Protein AF-A0A9D0XTV1-F1 (afdb_monomer_lite)

Radius of gyration: 23.52 Å; chains: 1; bounding box: 68×68×38 Å

Structure (mmCIF, N/CA/C/O backbone):
data_AF-A0A9D0XTV1-F1
#
_entry.id   AF-A0A9D0XTV1-F1
#
loop_
_atom_site.group_PDB
_atom_site.id
_atom_site.type_symbol
_atom_site.label_atom_id
_atom_site.label_alt_id
_atom_site.label_comp_id
_atom_site.label_asym_id
_atom_site.label_entity_id
_atom_site.label_seq_id
_atom_site.pdbx_PDB_ins_code
_atom_site.Cartn_x
_atom_site.Cartn_y
_atom_site.Cartn_z
_atom_site.occupancy
_atom_site.B_iso_or_equiv
_atom_site.auth_seq_id
_atom_site.auth_comp_id
_atom_site.auth_asym_id
_atom_site.auth_atom_id
_atom_site.pdbx_PDB_model_num
ATOM 1 N N . MET A 1 1 ? 25.754 47.193 2.459 1.00 42.81 1 MET A N 1
ATOM 2 C CA . MET A 1 1 ? 26.102 45.849 2.974 1.00 42.81 1 MET A CA 1
ATOM 3 C C . MET A 1 1 ? 26.324 44.955 1.767 1.00 42.81 1 MET A C 1
ATOM 5 O O . MET A 1 1 ? 25.428 44.811 0.948 1.00 42.81 1 MET A O 1
ATOM 9 N N . THR A 1 2 ? 27.568 44.541 1.559 1.00 37.69 2 THR A N 1
ATOM 10 C CA . THR A 1 2 ? 28.127 44.070 0.287 1.00 37.69 2 THR A CA 1
ATOM 11 C C . THR A 1 2 ? 27.998 42.551 0.128 1.00 37.69 2 THR A C 1
ATOM 13 O O . THR A 1 2 ? 28.398 41.789 1.003 1.00 37.69 2 THR A O 1
ATOM 16 N N . ASN A 1 3 ? 27.451 42.113 -1.012 1.00 45.38 3 ASN A N 1
ATOM 17 C CA . ASN A 1 3 ? 27.388 40.709 -1.427 1.00 45.38 3 ASN A CA 1
ATOM 18 C C . ASN A 1 3 ? 28.782 40.197 -1.816 1.00 45.38 3 ASN A C 1
ATOM 20 O O . ASN A 1 3 ? 29.440 40.781 -2.677 1.00 45.38 3 ASN A O 1
ATOM 24 N N . LYS A 1 4 ? 29.217 39.083 -1.216 1.00 46.50 4 LYS A N 1
ATOM 25 C CA . LYS A 1 4 ? 30.485 38.408 -1.529 1.00 46.50 4 LYS A CA 1
ATOM 26 C C . LYS A 1 4 ? 30.201 37.077 -2.243 1.00 46.50 4 LYS A C 1
ATOM 28 O O . LYS A 1 4 ? 29.625 36.190 -1.616 1.00 46.50 4 LYS A O 1
ATOM 33 N N . PRO A 1 5 ? 30.589 36.895 -3.518 1.00 47.88 5 PRO A N 1
ATOM 34 C CA . PRO A 1 5 ? 30.414 35.621 -4.207 1.00 47.88 5 PRO A CA 1
ATOM 35 C C . PRO A 1 5 ? 31.511 34.620 -3.813 1.00 47.88 5 PRO A C 1
ATOM 37 O O . PRO A 1 5 ? 32.696 34.954 -3.737 1.00 47.88 5 PRO A O 1
ATOM 40 N N . LEU A 1 6 ? 31.104 33.372 -3.567 1.00 55.81 6 LEU A N 1
ATOM 41 C CA . LEU A 1 6 ? 31.996 32.257 -3.250 1.00 55.81 6 LEU A CA 1
ATOM 42 C C . LEU A 1 6 ? 32.765 31.808 -4.504 1.00 55.81 6 LEU A C 1
ATOM 44 O O . LEU A 1 6 ? 32.192 31.390 -5.508 1.00 55.81 6 LEU A O 1
ATOM 48 N N . SER A 1 7 ? 34.090 31.915 -4.416 1.00 50.34 7 SER A N 1
ATOM 49 C CA . SER A 1 7 ? 35.062 31.592 -5.460 1.00 50.34 7 SER A CA 1
ATOM 50 C C . SER A 1 7 ? 35.187 30.079 -5.679 1.00 50.34 7 SER A C 1
ATOM 52 O O . SER A 1 7 ? 35.565 29.333 -4.777 1.00 50.34 7 SER A O 1
ATOM 54 N N . ARG A 1 8 ? 34.919 29.624 -6.911 1.00 63.06 8 ARG A N 1
ATOM 55 C CA . ARG A 1 8 ? 35.326 28.308 -7.427 1.00 63.06 8 ARG A CA 1
ATOM 56 C C . ARG A 1 8 ? 36.832 28.326 -7.672 1.00 63.06 8 ARG A C 1
ATOM 58 O O . ARG A 1 8 ? 37.258 28.953 -8.639 1.00 63.06 8 ARG A O 1
ATOM 65 N N . ARG A 1 9 ? 37.623 27.576 -6.898 1.00 52.28 9 ARG A N 1
ATOM 66 C CA . ARG A 1 9 ? 38.912 27.036 -7.370 1.00 52.28 9 ARG A CA 1
ATOM 67 C C . ARG A 1 9 ? 39.482 25.968 -6.433 1.00 52.28 9 ARG A C 1
ATOM 69 O O . ARG A 1 9 ? 39.707 26.220 -5.260 1.00 52.28 9 ARG A O 1
ATOM 76 N N . LYS A 1 10 ? 39.838 24.850 -7.078 1.00 49.47 10 LYS A N 1
ATOM 77 C CA . LYS A 1 10 ? 40.856 23.852 -6.714 1.00 49.47 10 LYS A CA 1
ATOM 78 C C . LYS A 1 10 ? 40.511 22.891 -5.573 1.00 49.47 10 LYS A C 1
ATOM 80 O O . LYS A 1 10 ? 40.824 23.137 -4.418 1.00 49.47 10 LYS A O 1
ATOM 85 N N . LEU A 1 11 ? 40.044 21.705 -5.960 1.00 43.59 11 LEU A N 1
ATOM 86 C CA . LEU A 1 11 ? 40.280 20.487 -5.187 1.00 43.59 11 LEU A CA 1
ATOM 87 C C . LEU A 1 11 ? 40.812 19.397 -6.130 1.00 43.59 11 LEU A C 1
ATOM 89 O O . LEU A 1 11 ? 40.124 18.456 -6.499 1.00 43.59 11 LEU A O 1
ATOM 93 N N . LEU A 1 12 ? 42.052 19.595 -6.586 1.00 49.00 12 LEU A N 1
ATOM 94 C CA . LEU A 1 12 ? 42.895 18.520 -7.108 1.00 49.00 12 LEU A CA 1
ATOM 95 C C . LEU A 1 12 ? 43.590 17.893 -5.898 1.00 49.00 12 LEU A C 1
ATOM 97 O O . LEU A 1 12 ? 44.624 18.384 -5.448 1.00 49.00 12 LEU A O 1
ATOM 101 N N . ALA A 1 13 ? 42.994 16.838 -5.349 1.00 44.66 13 ALA A N 1
ATOM 102 C CA . ALA A 1 13 ? 43.604 16.013 -4.316 1.00 44.66 13 ALA A CA 1
ATOM 103 C C . ALA A 1 13 ? 44.009 14.663 -4.929 1.00 44.66 13 ALA A C 1
ATOM 105 O O . ALA A 1 13 ? 43.206 13.750 -5.056 1.00 44.66 13 ALA A O 1
ATOM 106 N N . LYS A 1 14 ? 45.270 14.626 -5.373 1.00 38.41 14 LYS A N 1
ATOM 107 C CA . LYS A 1 14 ? 46.240 13.521 -5.282 1.00 38.41 14 LYS A CA 1
ATOM 108 C C . LYS A 1 14 ? 45.697 12.089 -5.451 1.00 38.41 14 LYS A C 1
ATOM 110 O O . LYS A 1 14 ? 45.311 11.440 -4.488 1.00 38.41 14 LYS A O 1
ATOM 115 N N . PHE A 1 15 ? 45.828 11.572 -6.673 1.00 44.41 15 PHE A N 1
ATOM 116 C CA . PHE A 1 15 ? 45.965 10.138 -6.937 1.00 44.41 15 PHE A CA 1
ATOM 117 C C . PHE A 1 15 ? 47.377 9.699 -6.526 1.00 44.41 15 PHE A C 1
ATOM 119 O O . PHE A 1 15 ? 48.360 10.149 -7.113 1.00 44.41 15 PHE A O 1
ATOM 126 N N . SER A 1 16 ? 47.481 8.827 -5.528 1.00 39.38 16 SER A N 1
ATOM 127 C CA . SER A 1 16 ? 48.708 8.097 -5.204 1.00 39.38 16 SER A CA 1
ATOM 128 C C . SER A 1 16 ? 48.452 6.602 -5.364 1.00 39.38 16 SER A C 1
ATOM 130 O O . SER A 1 16 ? 47.529 6.061 -4.758 1.00 39.38 16 SER A O 1
ATOM 132 N N . LEU A 1 17 ? 49.271 5.984 -6.220 1.00 43.84 17 LEU A N 1
ATOM 133 C CA . LEU A 1 17 ? 49.368 4.553 -6.499 1.00 43.84 17 LEU A CA 1
ATOM 134 C C . LEU A 1 17 ? 49.373 3.717 -5.209 1.00 43.84 17 LEU A C 1
ATOM 136 O O . LEU A 1 17 ? 50.233 3.918 -4.354 1.00 43.84 17 LEU A O 1
ATOM 140 N N . PHE A 1 18 ? 48.501 2.711 -5.142 1.00 41.25 18 PHE A N 1
ATOM 141 C CA . PHE A 1 18 ? 48.721 1.504 -4.348 1.00 41.25 18 PHE A CA 1
ATOM 142 C C . PHE A 1 18 ? 48.400 0.280 -5.212 1.00 41.25 18 PHE A C 1
ATOM 144 O O . PHE A 1 18 ? 47.471 0.303 -6.018 1.00 41.25 18 PHE A O 1
ATOM 151 N N . GLY A 1 19 ? 49.280 -0.715 -5.114 1.00 37.28 19 GLY A N 1
ATOM 152 C CA . GLY A 1 19 ? 49.504 -1.764 -6.101 1.00 37.28 19 GLY A CA 1
ATOM 153 C C . GLY A 1 19 ? 48.480 -2.898 -6.173 1.00 37.28 19 GLY A C 1
ATOM 154 O O . GLY A 1 19 ? 47.544 -3.008 -5.387 1.00 37.28 19 GLY A O 1
ATOM 155 N N . LEU A 1 20 ? 48.740 -3.733 -7.182 1.00 45.69 20 LEU A N 1
ATOM 156 C CA . LEU A 1 20 ? 48.067 -4.964 -7.587 1.00 45.69 20 LEU A CA 1
ATOM 157 C C . LEU A 1 20 ? 47.688 -5.892 -6.419 1.00 45.69 20 LEU A C 1
ATOM 159 O O . LEU A 1 20 ? 48.550 -6.384 -5.696 1.00 45.69 20 LEU A O 1
ATOM 163 N N . GLY A 1 21 ? 46.402 -6.234 -6.364 1.00 39.31 21 GLY A N 1
ATOM 164 C CA . GLY A 1 21 ? 45.858 -7.406 -5.685 1.00 39.31 21 GLY A CA 1
ATOM 165 C C . GLY A 1 21 ? 44.637 -7.888 -6.466 1.00 39.31 21 GLY A C 1
ATOM 166 O O . GLY A 1 21 ? 43.601 -7.233 -6.486 1.00 39.31 21 GLY A O 1
ATOM 167 N N . SER A 1 22 ? 44.795 -8.989 -7.190 1.00 49.56 22 SER A N 1
ATOM 168 C CA . SER A 1 22 ? 43.794 -9.628 -8.044 1.00 49.56 22 SER A CA 1
ATOM 169 C C . SER A 1 22 ? 42.610 -10.188 -7.249 1.00 49.56 22 SER A C 1
ATOM 171 O O . SER A 1 22 ? 42.807 -11.121 -6.477 1.00 49.56 22 SER A O 1
ATOM 173 N N . ALA A 1 23 ? 41.396 -9.692 -7.497 1.00 46.53 23 ALA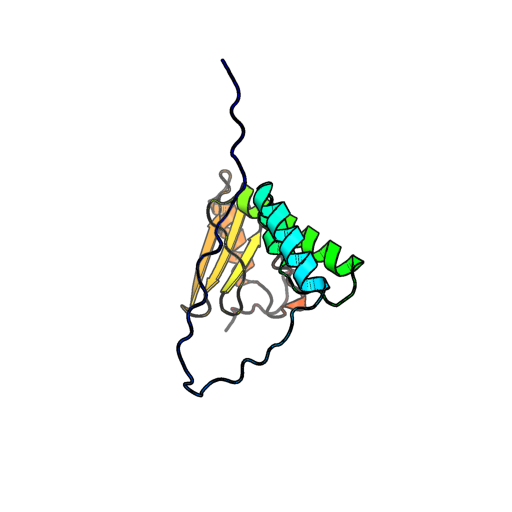 A N 1
ATOM 174 C CA . ALA A 1 23 ? 40.149 -10.468 -7.521 1.00 46.53 23 ALA A CA 1
ATOM 175 C C . ALA A 1 23 ? 38.967 -9.538 -7.826 1.00 46.53 23 ALA A C 1
ATOM 177 O O . ALA A 1 23 ? 38.781 -8.522 -7.165 1.00 46.53 23 ALA A O 1
ATOM 178 N N . GLY A 1 24 ? 38.141 -9.924 -8.797 1.00 44.81 24 GLY A N 1
ATOM 179 C CA . GLY A 1 24 ? 36.862 -9.275 -9.068 1.00 44.81 24 GLY A CA 1
ATOM 180 C C . GLY A 1 24 ? 36.826 -8.628 -10.439 1.00 44.81 24 GLY A C 1
ATOM 181 O O . GLY A 1 24 ? 37.189 -7.471 -10.618 1.00 44.81 24 GLY A O 1
ATOM 182 N N . ILE A 1 25 ? 36.349 -9.397 -11.411 1.00 46.81 25 ILE A N 1
ATOM 183 C CA . ILE A 1 25 ? 35.860 -8.906 -12.693 1.00 46.81 25 ILE A CA 1
ATOM 184 C C . ILE A 1 25 ? 34.775 -7.868 -12.375 1.00 46.81 25 ILE A C 1
ATOM 186 O O . ILE A 1 25 ? 33.632 -8.223 -12.088 1.00 46.81 25 ILE A O 1
ATOM 190 N N . PHE A 1 26 ? 35.128 -6.582 -12.393 1.00 46.25 26 PHE A N 1
ATOM 191 C CA . PHE A 1 26 ? 34.150 -5.521 -12.575 1.00 46.25 26 PHE A CA 1
ATOM 192 C C . PHE A 1 26 ? 33.571 -5.745 -13.968 1.00 46.25 26 PHE A C 1
ATOM 194 O O . PHE A 1 26 ? 34.141 -5.313 -14.967 1.00 46.25 26 PHE A O 1
ATOM 201 N N . SER A 1 27 ? 32.461 -6.478 -14.043 1.00 45.06 27 SER A N 1
ATOM 202 C CA . SER A 1 27 ? 31.586 -6.394 -15.203 1.00 45.06 27 SER A CA 1
ATOM 203 C C . SER A 1 27 ? 31.137 -4.940 -15.262 1.00 45.06 27 SER A C 1
ATOM 205 O O . SER A 1 27 ? 30.260 -4.519 -14.511 1.00 45.06 27 SER A O 1
ATOM 207 N N . THR A 1 28 ? 31.809 -4.136 -16.083 1.00 50.97 28 THR A N 1
ATOM 208 C CA . THR A 1 28 ? 31.406 -2.770 -16.397 1.00 50.97 28 THR A CA 1
ATOM 209 C C . THR A 1 28 ? 30.175 -2.852 -17.289 1.00 50.97 28 THR A C 1
ATOM 211 O O . THR A 1 28 ? 30.238 -2.598 -18.491 1.00 50.97 28 THR A O 1
ATOM 214 N N . SER A 1 29 ? 29.048 -3.258 -16.714 1.00 62.53 29 SER A N 1
ATOM 215 C CA . SER A 1 29 ? 27.740 -3.030 -17.308 1.00 62.53 29 SER A CA 1
ATOM 216 C C . SER A 1 29 ? 27.539 -1.517 -17.290 1.00 62.53 29 SER A C 1
ATOM 218 O O . SER A 1 29 ? 27.155 -0.943 -16.273 1.00 62.53 29 SER A O 1
ATOM 220 N N . GLY A 1 30 ? 27.940 -0.838 -18.365 1.00 71.19 30 GLY A N 1
ATOM 221 C CA . GLY A 1 30 ? 27.755 0.603 -18.491 1.00 71.19 30 GLY A CA 1
ATOM 222 C C . GLY A 1 30 ? 26.268 0.949 -18.417 1.00 71.19 30 GLY A C 1
ATOM 223 O O . GLY A 1 30 ? 25.446 0.257 -19.016 1.00 71.19 30 GLY A O 1
ATOM 224 N N . CYS A 1 31 ? 25.917 2.012 -17.691 1.00 82.44 31 CYS A N 1
ATOM 225 C CA . CYS A 1 31 ? 24.547 2.516 -17.677 1.00 82.44 31 CYS A CA 1
ATOM 226 C C . CYS A 1 31 ? 24.135 2.955 -19.088 1.00 82.44 31 CYS A C 1
ATOM 228 O O . CYS A 1 31 ? 24.891 3.619 -19.803 1.00 82.44 31 CYS A O 1
ATOM 230 N N . THR A 1 32 ? 22.904 2.650 -19.469 1.00 85.06 32 THR A N 1
ATOM 231 C CA . THR A 1 32 ? 22.297 3.147 -20.700 1.00 85.06 32 THR A CA 1
ATOM 232 C C . THR A 1 32 ? 22.082 4.664 -20.632 1.00 85.06 32 THR A C 1
ATOM 234 O O . THR A 1 32 ? 21.921 5.264 -19.564 1.00 85.06 32 THR A O 1
ATOM 237 N N . VAL A 1 33 ? 22.006 5.321 -21.794 1.00 83.75 33 VAL A N 1
ATOM 238 C CA . VAL A 1 33 ? 21.697 6.764 -21.880 1.00 83.75 33 VAL A CA 1
ATOM 239 C C . VAL A 1 33 ? 20.356 7.095 -21.208 1.00 83.75 33 VAL A C 1
ATOM 241 O O . VAL A 1 33 ? 20.203 8.161 -20.606 1.00 83.75 33 VAL A O 1
ATOM 244 N N . ALA A 1 34 ? 19.389 6.176 -21.277 1.00 79.44 34 ALA A N 1
ATOM 245 C CA . ALA A 1 34 ? 18.096 6.317 -20.620 1.00 79.44 34 ALA A CA 1
ATOM 246 C C . ALA A 1 34 ? 18.233 6.334 -19.089 1.00 79.44 34 ALA A C 1
ATOM 248 O O . ALA A 1 34 ? 17.648 7.197 -18.436 1.00 79.44 34 ALA A O 1
ATOM 249 N N . GLU A 1 35 ? 19.049 5.446 -18.519 1.00 81.81 35 GLU A N 1
ATOM 250 C CA . GLU A 1 35 ? 19.315 5.394 -17.076 1.00 81.81 35 GLU A CA 1
ATOM 251 C C . GLU A 1 35 ? 20.027 6.653 -16.569 1.00 81.81 35 GLU A C 1
ATOM 253 O O . GLU A 1 35 ? 19.654 7.188 -15.525 1.00 81.81 35 GLU A O 1
ATOM 258 N N . ILE A 1 36 ? 20.983 7.200 -17.328 1.00 85.00 36 ILE A N 1
ATOM 259 C CA . ILE A 1 36 ? 21.656 8.459 -16.963 1.00 85.00 36 ILE A CA 1
ATOM 260 C C . ILE A 1 36 ? 20.658 9.625 -16.954 1.00 85.00 36 ILE A C 1
ATOM 262 O O . ILE A 1 36 ? 20.573 10.375 -15.978 1.00 85.00 36 ILE A O 1
ATOM 266 N N . ARG A 1 37 ? 19.854 9.773 -18.017 1.00 83.94 37 ARG A N 1
ATOM 267 C CA . ARG A 1 37 ? 18.823 10.828 -18.097 1.00 83.94 37 ARG A CA 1
ATOM 268 C C . ARG A 1 37 ? 17.803 10.707 -16.967 1.00 83.94 37 ARG A C 1
ATOM 270 O O . ARG A 1 37 ? 17.402 11.708 -16.369 1.00 83.94 37 ARG A O 1
ATOM 277 N N . ARG A 1 38 ? 17.413 9.479 -16.639 1.00 82.81 38 ARG A N 1
ATOM 278 C CA . ARG A 1 38 ? 16.534 9.153 -15.515 1.00 82.81 38 ARG A CA 1
ATOM 279 C C . ARG A 1 38 ? 17.147 9.566 -14.174 1.00 82.81 38 ARG A C 1
ATOM 281 O O . ARG A 1 38 ? 16.463 10.190 -13.369 1.00 82.81 38 ARG A O 1
ATOM 288 N N . GLY A 1 39 ? 18.433 9.308 -13.946 1.00 84.81 39 GLY A N 1
ATOM 289 C CA . GLY A 1 39 ? 19.140 9.749 -12.738 1.00 84.81 39 GLY A CA 1
ATOM 290 C C . GLY A 1 39 ? 19.193 11.276 -12.578 1.00 84.81 39 GLY A C 1
ATOM 291 O O . GLY A 1 39 ? 18.935 11.798 -11.490 1.00 84.81 39 GLY A O 1
ATOM 292 N N . ILE A 1 40 ? 19.445 12.011 -13.668 1.00 86.69 40 ILE A N 1
ATOM 293 C CA . ILE A 1 40 ? 19.475 13.487 -13.665 1.00 86.69 40 ILE A CA 1
ATOM 294 C C . ILE A 1 40 ? 18.085 14.064 -13.380 1.00 86.69 40 ILE A C 1
ATOM 296 O O . ILE A 1 40 ? 17.930 14.929 -12.517 1.00 86.69 40 ILE A O 1
ATOM 300 N N . THR A 1 41 ? 17.060 13.573 -14.081 1.00 86.06 41 THR A N 1
ATOM 301 C CA . THR A 1 41 ? 15.674 14.028 -13.881 1.00 86.06 41 THR A CA 1
ATOM 302 C C . THR A 1 41 ? 15.187 13.729 -12.466 1.00 86.06 41 THR A C 1
ATOM 304 O O . THR A 1 41 ? 14.604 14.607 -11.835 1.00 86.06 41 THR A O 1
ATOM 307 N N . THR A 1 42 ? 15.510 12.551 -11.927 1.00 87.69 42 THR A N 1
ATOM 308 C CA . THR A 1 42 ? 15.214 12.166 -10.537 1.00 87.69 42 THR A CA 1
ATOM 309 C C . THR A 1 42 ? 15.862 13.136 -9.549 1.00 87.69 42 THR A C 1
ATOM 311 O O . THR A 1 42 ? 15.172 13.693 -8.6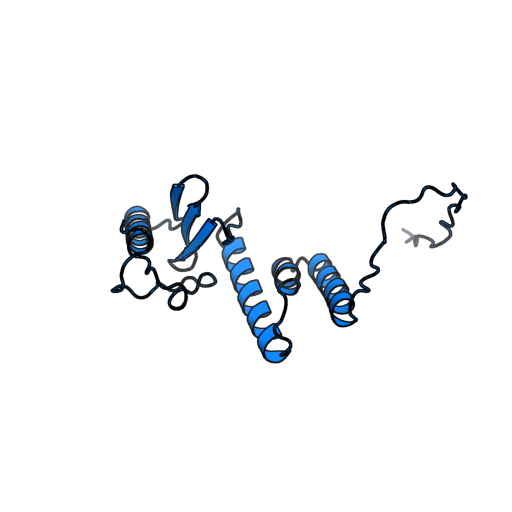99 1.00 87.69 42 THR A O 1
ATOM 314 N N . SER A 1 43 ? 17.163 13.413 -9.702 1.00 85.31 43 SER A N 1
ATOM 315 C CA . SER A 1 43 ? 17.898 14.368 -8.856 1.00 85.31 43 SER A CA 1
ATOM 316 C C . SER A 1 43 ? 17.271 15.764 -8.872 1.00 85.31 43 SER A C 1
ATOM 318 O O . SER A 1 43 ? 17.108 16.396 -7.831 1.00 85.31 43 SER A O 1
ATOM 320 N N . HIS A 1 44 ? 16.866 16.240 -10.049 1.00 89.31 44 HIS A N 1
ATOM 321 C CA . HIS A 1 44 ? 16.218 17.538 -10.194 1.00 89.31 44 HIS A CA 1
ATOM 322 C C . HIS A 1 44 ? 14.822 17.584 -9.547 1.00 89.31 44 HIS A C 1
ATOM 324 O O . HIS A 1 44 ? 14.465 18.596 -8.948 1.00 89.31 44 HIS A O 1
ATOM 330 N N . GLN A 1 45 ? 14.039 16.501 -9.620 1.00 88.00 45 GLN A N 1
ATOM 331 C CA . GLN A 1 45 ? 12.753 16.417 -8.917 1.00 88.00 45 GLN A CA 1
ATOM 332 C C . GLN A 1 45 ? 12.940 16.391 -7.396 1.00 88.00 45 GLN A C 1
ATOM 334 O O . GLN A 1 45 ? 12.235 17.112 -6.694 1.00 88.00 45 GLN A O 1
ATOM 339 N N . LEU A 1 46 ? 13.929 15.645 -6.889 1.00 87.69 46 LEU A N 1
ATOM 340 C CA . LEU A 1 46 ? 14.276 15.639 -5.462 1.00 87.69 46 LEU A CA 1
ATOM 341 C C . LEU A 1 46 ? 14.684 17.029 -4.968 1.00 87.69 46 LEU A C 1
ATOM 343 O O . LEU A 1 46 ? 14.205 17.463 -3.926 1.00 87.69 46 LEU A O 1
ATOM 347 N N . TYR A 1 47 ? 15.500 17.756 -5.739 1.00 89.06 47 TYR A N 1
ATOM 348 C CA . TYR A 1 47 ? 15.883 19.134 -5.413 1.00 89.06 47 TYR A CA 1
ATOM 349 C C . TYR A 1 47 ? 14.671 20.073 -5.293 1.00 89.06 47 TYR A C 1
ATOM 351 O O . TYR A 1 47 ? 14.670 20.987 -4.475 1.00 89.06 47 TYR A O 1
ATOM 359 N N . LYS A 1 48 ? 13.616 19.826 -6.078 1.00 89.62 48 LYS A N 1
ATOM 360 C CA . LYS A 1 48 ? 12.352 20.575 -6.031 1.00 89.62 48 LYS A CA 1
ATOM 361 C C . LYS A 1 48 ? 11.370 20.084 -4.961 1.00 89.62 48 LYS A C 1
ATOM 363 O O . LYS A 1 48 ? 10.273 20.622 -4.879 1.00 89.62 48 LYS A O 1
ATOM 368 N N . GLY A 1 49 ? 11.726 19.066 -4.175 1.00 87.25 49 GLY A N 1
ATOM 369 C CA . GLY A 1 49 ? 10.835 18.449 -3.186 1.00 87.25 49 GLY A CA 1
ATOM 370 C C . GLY A 1 49 ? 9.805 17.471 -3.769 1.00 87.25 49 GLY A C 1
ATOM 371 O O . GLY A 1 49 ? 8.996 16.927 -3.023 1.00 87.25 49 GLY A O 1
ATOM 372 N N . ASN A 1 50 ? 9.850 17.174 -5.072 1.00 87.38 50 ASN A N 1
ATOM 373 C CA . ASN A 1 50 ? 8.917 16.267 -5.751 1.00 87.38 50 ASN A CA 1
ATOM 374 C C . ASN A 1 50 ? 9.332 14.796 -5.576 1.00 87.38 50 ASN A C 1
ATOM 376 O O . ASN A 1 50 ? 9.700 14.102 -6.531 1.00 87.38 50 ASN A O 1
ATOM 380 N N . VAL A 1 51 ? 9.289 14.314 -4.334 1.00 87.19 51 VAL A N 1
ATOM 381 C CA . VAL A 1 51 ? 9.771 12.976 -3.955 1.00 87.19 51 VAL A CA 1
ATOM 382 C C . VAL A 1 51 ? 9.000 11.863 -4.672 1.00 87.19 51 VAL A C 1
ATOM 384 O O . VAL A 1 51 ? 9.610 10.915 -5.160 1.00 87.19 51 VAL A O 1
ATOM 387 N N . SER A 1 52 ? 7.680 11.982 -4.809 1.00 86.12 52 SER A N 1
ATOM 388 C CA . SER A 1 52 ? 6.847 10.949 -5.442 1.00 86.12 52 SER A CA 1
ATOM 389 C C . SER A 1 52 ? 7.152 10.768 -6.927 1.00 86.12 52 SER A C 1
ATOM 391 O O . SER A 1 52 ? 7.180 9.639 -7.420 1.00 86.12 52 SER A O 1
ATOM 393 N N . GLN A 1 53 ? 7.473 11.859 -7.630 1.00 84.38 53 GLN A N 1
ATOM 394 C CA . GLN A 1 53 ? 7.937 11.796 -9.016 1.00 84.38 53 GLN A CA 1
ATOM 395 C C . GLN A 1 53 ? 9.339 11.202 -9.128 1.00 84.38 53 GLN A C 1
ATOM 397 O O . GLN A 1 53 ? 9.594 10.401 -10.021 1.00 84.38 53 GLN A O 1
ATOM 402 N N . ALA A 1 54 ? 10.240 11.537 -8.204 1.00 82.06 54 ALA A N 1
ATOM 403 C CA . ALA A 1 54 ? 11.578 10.956 -8.169 1.00 82.06 54 ALA A CA 1
ATOM 404 C C . ALA A 1 54 ? 11.559 9.436 -7.916 1.00 82.06 54 ALA A C 1
ATOM 406 O O . ALA A 1 54 ? 12.282 8.691 -8.574 1.00 82.06 54 ALA A O 1
ATOM 407 N N . ILE A 1 55 ? 10.707 8.964 -7.003 1.00 83.56 55 ILE A N 1
ATOM 408 C CA . ILE A 1 55 ? 10.547 7.530 -6.720 1.00 83.56 55 ILE A CA 1
ATOM 409 C C . ILE A 1 55 ? 9.907 6.823 -7.916 1.00 83.56 55 ILE A C 1
ATOM 411 O O . ILE A 1 55 ? 10.423 5.816 -8.393 1.00 83.56 55 ILE A O 1
ATOM 415 N N . SER A 1 56 ? 8.818 7.373 -8.457 1.00 82.94 56 SER A N 1
ATOM 416 C CA . SER A 1 56 ? 8.127 6.763 -9.601 1.00 82.94 56 SER A CA 1
ATOM 417 C C . SER A 1 56 ? 9.019 6.710 -10.832 1.00 82.94 56 SER A C 1
ATOM 419 O O . SER A 1 56 ? 8.990 5.737 -11.587 1.00 82.94 56 SER A O 1
ATOM 421 N N . ALA A 1 57 ? 9.895 7.705 -10.993 1.00 81.06 57 ALA A N 1
ATOM 422 C CA . ALA A 1 57 ? 10.881 7.708 -12.049 1.00 81.06 57 ALA A CA 1
ATOM 423 C C . ALA A 1 57 ? 11.768 6.472 -12.020 1.00 81.06 57 ALA A C 1
ATOM 425 O O . ALA A 1 57 ? 12.263 6.198 -13.095 1.00 81.06 57 ALA A O 1
ATOM 426 N N . GLN A 1 58 ? 11.932 5.724 -10.912 1.00 80.88 58 GLN A N 1
ATOM 427 C CA . GLN A 1 58 ? 12.747 4.498 -10.757 1.00 80.88 58 GLN A CA 1
ATOM 428 C C . GLN A 1 58 ? 12.029 3.185 -11.130 1.00 80.88 58 GLN A C 1
ATOM 430 O O . GLN A 1 58 ? 12.692 2.164 -11.310 1.00 80.88 58 GLN A O 1
ATOM 435 N N . VAL A 1 59 ? 10.723 3.221 -11.418 1.00 82.31 59 VAL A N 1
ATOM 436 C CA . VAL A 1 59 ? 9.986 2.052 -11.932 1.00 82.31 59 VAL A CA 1
ATOM 437 C C . VAL A 1 59 ? 10.399 1.716 -13.370 1.00 82.31 59 VAL A C 1
ATOM 439 O O . VAL A 1 59 ? 10.271 2.581 -14.254 1.00 82.31 59 VAL A O 1
ATOM 442 N N . PRO A 1 60 ? 10.984 0.530 -13.629 1.00 80.44 60 PRO A N 1
ATOM 443 C CA . PRO A 1 60 ? 11.414 0.143 -14.970 1.00 80.44 60 PRO A CA 1
ATOM 444 C C . PRO A 1 60 ? 10.228 0.201 -15.935 1.00 80.44 60 PRO A C 1
ATOM 446 O O . PRO A 1 60 ? 9.104 -0.131 -15.572 1.00 80.44 60 PRO A O 1
ATOM 449 N N . GLY A 1 61 ? 10.487 0.714 -17.134 1.00 83.38 61 GLY A N 1
ATOM 450 C CA . GLY A 1 61 ? 9.484 0.789 -18.188 1.00 83.38 61 GLY A CA 1
ATOM 451 C C . GLY A 1 61 ? 9.453 -0.487 -19.020 1.00 83.38 61 GLY A C 1
ATOM 452 O O . GLY A 1 61 ? 10.384 -1.291 -18.960 1.00 83.38 61 GLY A O 1
ATOM 453 N N . VAL A 1 62 ? 8.411 -0.638 -19.829 1.00 88.56 62 VAL A N 1
ATOM 454 C CA . VAL A 1 62 ? 8.288 -1.719 -20.822 1.00 88.56 62 VAL A CA 1
ATOM 455 C C . VAL A 1 62 ? 8.878 -1.330 -22.182 1.00 88.56 62 VAL A C 1
ATOM 457 O O . VAL A 1 62 ? 8.854 -2.129 -23.112 1.00 88.56 62 VAL A O 1
ATOM 460 N N . GLY A 1 63 ? 9.418 -0.111 -22.308 1.00 85.06 63 GLY A N 1
ATOM 461 C CA . GLY A 1 63 ? 10.023 0.390 -23.546 1.00 85.06 63 GLY A CA 1
ATOM 462 C C . GLY A 1 63 ? 9.051 1.149 -24.449 1.00 85.06 63 GLY A C 1
ATOM 463 O O . GLY A 1 63 ? 9.393 1.440 -25.592 1.00 85.06 63 GLY A O 1
ATOM 464 N N . ILE A 1 64 ? 7.865 1.493 -23.937 1.00 89.94 64 ILE A N 1
ATOM 465 C CA . ILE A 1 64 ? 6.850 2.296 -24.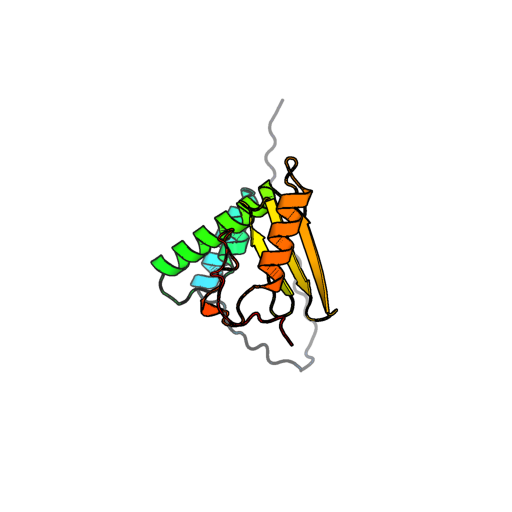629 1.00 89.94 64 ILE A CA 1
ATOM 466 C C . ILE A 1 64 ? 6.729 3.623 -23.865 1.00 89.94 64 ILE A C 1
ATOM 468 O O . ILE A 1 64 ? 6.091 3.647 -22.809 1.00 89.94 64 ILE A O 1
ATOM 472 N N . PRO A 1 65 ? 7.349 4.720 -24.340 1.00 85.75 65 PRO A N 1
ATOM 473 C CA . PRO A 1 65 ? 7.471 5.966 -23.579 1.00 85.75 65 PRO A CA 1
ATOM 474 C C . PRO A 1 65 ? 6.142 6.543 -23.080 1.00 85.75 65 PRO A C 1
ATOM 476 O O . PRO A 1 65 ? 6.074 7.048 -21.959 1.00 85.75 65 PRO A O 1
ATOM 479 N N . GLU A 1 66 ? 5.087 6.456 -23.888 1.00 89.62 66 GLU A N 1
ATOM 480 C CA . GLU A 1 66 ? 3.751 6.955 -23.566 1.00 89.62 66 GLU A CA 1
ATOM 481 C C . GLU A 1 66 ? 3.141 6.163 -22.406 1.00 89.62 66 GLU A C 1
ATOM 483 O O . GLU A 1 66 ? 2.650 6.743 -21.437 1.00 89.62 66 GLU A O 1
ATOM 488 N N . PHE A 1 67 ? 3.228 4.834 -22.470 1.00 90.75 67 PHE A N 1
ATOM 489 C CA . PHE A 1 67 ? 2.735 3.950 -21.418 1.00 90.75 67 PHE A CA 1
ATOM 490 C C . PHE A 1 67 ? 3.560 4.094 -20.135 1.00 90.75 67 PHE A C 1
ATOM 492 O O . PHE A 1 67 ? 3.007 4.266 -19.048 1.00 90.75 67 PHE A O 1
ATOM 499 N N . ASP A 1 68 ? 4.887 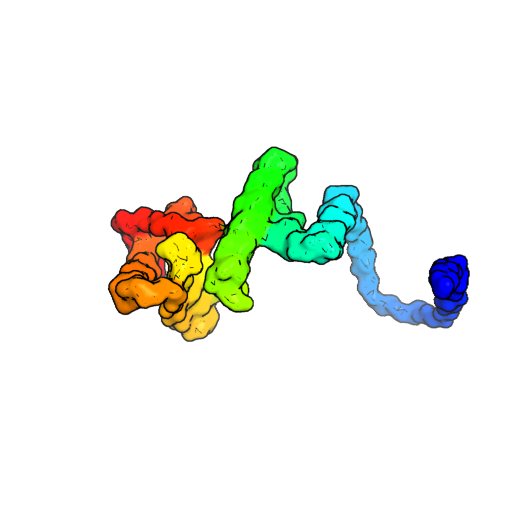4.108 -20.264 1.00 88.81 68 ASP A N 1
ATOM 500 C CA . ASP A 1 68 ? 5.814 4.272 -19.146 1.00 88.81 68 ASP A CA 1
ATOM 501 C C . ASP A 1 68 ? 5.577 5.603 -18.416 1.00 88.81 68 ASP A C 1
ATOM 503 O O . ASP A 1 68 ? 5.620 5.666 -17.185 1.00 88.81 68 ASP A O 1
ATOM 507 N N . GLY A 1 69 ? 5.293 6.673 -19.165 1.00 88.88 69 GLY A N 1
ATOM 508 C CA . GLY A 1 69 ? 4.921 7.973 -18.614 1.00 88.88 69 GLY A CA 1
ATOM 509 C C . GLY A 1 69 ? 3.633 7.914 -17.791 1.00 88.88 69 GLY A C 1
ATOM 510 O O . GLY A 1 69 ? 3.611 8.397 -16.656 1.00 88.88 69 GLY A O 1
ATOM 511 N N . LEU A 1 70 ? 2.588 7.274 -18.324 1.00 91.88 70 LEU A N 1
ATOM 512 C CA . LEU A 1 70 ? 1.296 7.128 -17.648 1.00 91.88 70 LEU A CA 1
ATOM 513 C C . LEU A 1 70 ? 1.406 6.327 -16.349 1.00 91.88 70 LEU A C 1
ATOM 515 O O . LEU A 1 70 ? 0.901 6.766 -15.315 1.00 91.88 70 LEU A O 1
ATOM 519 N N . VAL A 1 71 ? 2.112 5.193 -16.370 1.00 91.75 71 VAL A N 1
ATOM 520 C CA . VAL A 1 71 ? 2.313 4.354 -15.177 1.00 91.75 71 VAL A CA 1
ATOM 521 C C . VAL A 1 71 ? 3.047 5.133 -14.088 1.00 91.75 71 VAL A C 1
ATOM 523 O O . VAL A 1 71 ? 2.625 5.141 -12.930 1.00 91.75 71 VAL A O 1
ATOM 526 N N . ARG A 1 72 ? 4.119 5.848 -14.447 1.00 90.50 72 ARG A N 1
ATOM 527 C CA . ARG A 1 72 ? 4.874 6.672 -13.492 1.00 90.50 72 ARG A CA 1
ATOM 528 C C . ARG A 1 72 ? 4.032 7.808 -12.927 1.00 90.50 72 ARG A C 1
ATOM 530 O O . ARG A 1 72 ? 4.124 8.092 -11.736 1.00 90.50 72 ARG A O 1
ATOM 537 N N . GLN A 1 73 ? 3.195 8.438 -13.749 1.00 91.94 73 GLN A N 1
ATOM 538 C CA . GLN A 1 73 ? 2.284 9.487 -13.299 1.00 91.94 73 GLN A CA 1
ATOM 539 C C . GLN A 1 73 ? 1.225 8.943 -12.332 1.00 91.94 73 GLN A C 1
ATOM 541 O O . GLN A 1 73 ? 0.972 9.561 -11.296 1.00 91.94 73 GLN A O 1
ATOM 546 N N . GLN A 1 74 ? 0.630 7.788 -12.641 1.00 92.81 74 GLN A N 1
ATOM 547 C CA . GLN A 1 74 ? -0.323 7.121 -11.756 1.00 92.81 74 GLN A CA 1
ATOM 548 C C . GLN A 1 74 ? 0.326 6.774 -10.414 1.00 92.81 74 GLN A C 1
ATOM 550 O O . GLN A 1 74 ? -0.250 7.068 -9.366 1.00 92.81 74 GLN A O 1
ATOM 555 N N . LEU A 1 75 ? 1.532 6.202 -10.436 1.00 92.12 75 LEU A N 1
ATOM 556 C CA . LEU A 1 75 ? 2.243 5.835 -9.217 1.00 92.12 75 LEU A CA 1
ATOM 557 C C . LEU A 1 75 ? 2.635 7.060 -8.386 1.00 92.12 75 LEU A C 1
ATOM 559 O O . LEU A 1 75 ? 2.472 7.043 -7.168 1.00 92.12 75 LEU A O 1
ATOM 563 N N . ALA A 1 76 ? 3.086 8.143 -9.022 1.00 92.12 76 ALA A N 1
ATOM 564 C CA . ALA A 1 76 ? 3.411 9.374 -8.311 1.00 92.12 76 ALA A CA 1
ATOM 565 C C . ALA A 1 76 ? 2.175 9.922 -7.587 1.00 92.12 76 ALA A C 1
ATOM 567 O O . ALA A 1 76 ? 2.237 10.176 -6.388 1.00 92.12 76 ALA A O 1
ATOM 568 N N . LYS A 1 77 ? 1.029 9.980 -8.280 1.00 94.00 77 LYS A N 1
ATOM 569 C CA . LYS A 1 77 ? -0.251 10.400 -7.694 1.00 94.00 77 LYS A CA 1
ATOM 570 C C . LYS A 1 77 ? -0.684 9.499 -6.535 1.00 94.00 77 LYS A C 1
ATOM 572 O O . LYS A 1 77 ? -1.207 9.991 -5.536 1.00 94.00 77 LYS A O 1
ATOM 577 N N . PHE A 1 78 ? -0.485 8.190 -6.662 1.00 94.25 78 PHE A N 1
ATOM 578 C CA . PHE A 1 78 ? -0.755 7.233 -5.591 1.00 94.25 78 PHE A CA 1
ATOM 579 C C . PHE A 1 78 ? 0.106 7.516 -4.352 1.00 94.25 78 PHE A C 1
ATOM 581 O O . PHE A 1 78 ? -0.431 7.630 -3.251 1.00 94.25 78 PHE A O 1
ATOM 588 N N . ILE A 1 79 ? 1.420 7.690 -4.531 1.00 92.69 79 ILE A N 1
ATOM 589 C CA . ILE A 1 79 ? 2.356 7.980 -3.434 1.00 92.69 79 ILE A CA 1
ATOM 590 C C . ILE A 1 79 ? 2.030 9.325 -2.772 1.00 92.69 79 ILE A C 1
ATOM 592 O O . ILE A 1 79 ? 2.057 9.399 -1.544 1.00 92.69 79 ILE A O 1
ATOM 596 N N . ASP A 1 80 ? 1.697 10.355 -3.557 1.00 93.50 80 ASP A N 1
ATOM 597 C CA . ASP A 1 80 ? 1.272 11.665 -3.044 1.00 93.50 80 ASP A CA 1
ATOM 598 C C . ASP A 1 80 ? 0.010 11.530 -2.187 1.00 93.50 80 ASP A C 1
ATOM 600 O O . ASP A 1 80 ? -0.001 11.928 -1.027 1.00 93.50 80 ASP A O 1
ATOM 604 N N . THR A 1 81 ? -1.016 10.847 -2.704 1.00 94.94 81 THR A N 1
ATOM 605 C CA . THR A 1 81 ? -2.284 10.675 -1.977 1.00 94.94 81 THR A CA 1
ATOM 606 C C . THR A 1 81 ? -2.093 9.922 -0.656 1.00 94.94 81 THR A C 1
ATOM 608 O O . THR A 1 81 ? -2.747 10.235 0.338 1.00 94.94 81 THR A O 1
ATOM 611 N N . ILE A 1 82 ? -1.195 8.931 -0.613 1.00 94.88 82 ILE A N 1
ATOM 612 C CA . ILE A 1 82 ? -0.852 8.242 0.639 1.00 94.88 82 ILE A CA 1
ATOM 613 C C . ILE A 1 82 ? -0.150 9.194 1.602 1.00 94.88 82 ILE A C 1
ATOM 615 O O . ILE A 1 82 ? -0.518 9.219 2.772 1.00 94.88 82 ILE A O 1
ATOM 619 N N . ALA A 1 83 ? 0.833 9.958 1.122 1.00 92.81 83 ALA A N 1
ATOM 620 C CA . ALA A 1 83 ? 1.599 10.892 1.944 1.00 92.81 83 ALA A CA 1
ATOM 621 C C . ALA A 1 83 ? 0.723 12.003 2.546 1.00 92.81 83 ALA A C 1
ATOM 623 O O . ALA A 1 83 ? 0.975 12.429 3.668 1.00 92.81 83 ALA A O 1
ATOM 624 N N . ASP A 1 84 ? -0.320 12.426 1.830 1.00 94.12 84 ASP A N 1
ATOM 625 C CA . ASP A 1 84 ? -1.281 13.424 2.308 1.00 94.12 84 ASP A CA 1
ATOM 626 C C . ASP A 1 84 ? -2.177 12.892 3.438 1.00 94.12 84 ASP A C 1
ATOM 628 O O . ASP A 1 84 ? -2.637 13.655 4.287 1.00 94.12 84 ASP A O 1
ATOM 632 N N . ASN A 1 85 ? -2.455 11.584 3.450 1.00 94.19 85 ASN A N 1
ATOM 633 C CA . ASN A 1 85 ? -3.360 10.958 4.419 1.00 94.19 85 ASN A CA 1
ATOM 634 C C . ASN A 1 85 ? -2.622 10.309 5.603 1.00 94.19 85 ASN A C 1
ATOM 636 O O . ASN A 1 85 ? -3.166 10.254 6.704 1.00 94.19 85 ASN A O 1
ATOM 640 N N . TRP A 1 86 ? -1.405 9.805 5.395 1.00 95.88 86 TRP A N 1
ATOM 641 C CA . TRP A 1 86 ? -0.667 8.992 6.363 1.00 95.88 86 TRP A CA 1
ATOM 642 C C . TRP A 1 86 ? 0.749 9.522 6.572 1.00 95.88 86 TRP A C 1
ATOM 644 O O . TRP A 1 86 ? 1.458 9.838 5.618 1.00 95.88 86 TRP A O 1
ATOM 654 N N . SER A 1 87 ? 1.193 9.548 7.830 1.00 91.00 87 SER A N 1
ATOM 655 C CA . SER A 1 87 ? 2.566 9.926 8.183 1.00 91.00 87 SER A CA 1
ATOM 656 C C . SER A 1 87 ? 3.592 8.864 7.780 1.00 91.00 87 SER A C 1
ATOM 658 O O . SER A 1 87 ? 4.736 9.198 7.468 1.00 91.00 87 SER A O 1
ATOM 660 N N . ASP A 1 88 ? 3.194 7.590 7.754 1.00 91.81 88 ASP A N 1
ATOM 661 C CA . ASP A 1 88 ? 4.014 6.469 7.314 1.00 91.81 88 ASP A CA 1
ATOM 662 C C . ASP A 1 88 ? 3.537 5.903 5.967 1.00 91.81 88 ASP A C 1
ATOM 664 O O . ASP A 1 88 ? 2.348 5.704 5.705 1.00 91.81 88 ASP A O 1
ATOM 668 N N . LYS A 1 89 ? 4.499 5.613 5.086 1.00 85.25 89 LYS A N 1
ATOM 669 C CA . LYS A 1 89 ? 4.227 5.051 3.759 1.00 85.25 89 LYS A CA 1
ATOM 670 C C . LYS A 1 89 ? 4.309 3.533 3.826 1.00 85.25 89 LYS A C 1
ATOM 672 O O . LYS A 1 89 ? 5.354 2.980 4.170 1.00 85.25 89 LYS A O 1
ATOM 677 N N . LYS A 1 90 ? 3.221 2.859 3.459 1.00 92.38 90 LYS A N 1
ATOM 678 C CA . LYS A 1 90 ? 3.160 1.400 3.331 1.00 92.38 90 LYS A CA 1
ATOM 679 C C . LYS A 1 90 ? 2.885 1.068 1.872 1.00 92.38 90 LYS A C 1
ATOM 681 O O . LYS A 1 90 ? 1.950 1.591 1.279 1.00 92.38 90 LYS A O 1
ATOM 686 N N . ILE A 1 91 ? 3.731 0.234 1.281 1.00 90.88 91 ILE A N 1
ATOM 687 C CA . ILE A 1 91 ? 3.628 -0.178 -0.121 1.00 90.88 91 ILE A CA 1
ATOM 688 C C . ILE A 1 91 ? 3.732 -1.698 -0.157 1.00 90.88 91 ILE A C 1
ATOM 690 O O . ILE A 1 91 ? 4.439 -2.289 0.663 1.00 90.88 91 ILE A O 1
ATOM 694 N N . ALA A 1 92 ? 3.009 -2.321 -1.085 1.00 92.38 92 ALA A N 1
ATOM 695 C CA . ALA A 1 92 ? 3.082 -3.756 -1.296 1.00 92.38 92 ALA A CA 1
ATOM 696 C C . ALA A 1 92 ? 4.510 -4.182 -1.676 1.00 92.38 92 ALA A C 1
ATOM 698 O O . ALA A 1 92 ? 5.229 -3.481 -2.390 1.00 92.38 92 ALA A O 1
ATOM 699 N N . THR A 1 93 ? 4.913 -5.353 -1.199 1.00 91.94 93 THR A N 1
ATOM 700 C CA . THR A 1 93 ? 6.195 -5.992 -1.505 1.00 91.94 93 THR A CA 1
ATOM 701 C C . THR A 1 93 ? 5.947 -7.462 -1.847 1.00 91.94 93 THR A C 1
ATOM 703 O O . THR A 1 93 ? 4.867 -7.974 -1.553 1.00 91.94 93 THR A O 1
ATOM 706 N N . PRO A 1 94 ? 6.936 -8.198 -2.381 1.00 92.25 94 PRO A N 1
ATOM 707 C CA . PRO A 1 94 ? 6.781 -9.634 -2.622 1.00 92.25 94 PRO A CA 1
ATOM 708 C C . PRO A 1 94 ? 6.404 -10.463 -1.381 1.00 92.25 94 PRO A C 1
ATOM 710 O O . PRO A 1 94 ? 5.925 -11.580 -1.527 1.00 92.25 94 PRO A O 1
ATOM 713 N N . ARG A 1 95 ? 6.630 -9.942 -0.164 1.00 94.62 95 ARG A N 1
ATOM 714 C CA . ARG A 1 95 ? 6.301 -10.610 1.109 1.00 94.62 95 ARG A CA 1
ATOM 715 C C . ARG A 1 95 ? 5.237 -9.888 1.934 1.00 94.62 95 ARG A C 1
ATOM 717 O O . ARG A 1 95 ? 4.927 -10.331 3.034 1.00 94.62 95 ARG A O 1
ATOM 724 N N . ALA A 1 96 ? 4.681 -8.791 1.427 1.00 95.25 96 ALA A N 1
ATOM 725 C CA . ALA A 1 96 ? 3.659 -8.043 2.141 1.00 95.25 96 ALA A CA 1
ATOM 726 C C . ALA A 1 96 ? 2.610 -7.496 1.178 1.00 95.25 96 ALA A C 1
ATOM 728 O O . ALA A 1 96 ? 2.925 -6.719 0.276 1.00 95.25 96 ALA A O 1
ATOM 729 N N . TYR A 1 97 ? 1.355 -7.848 1.409 1.00 94.88 97 TYR A N 1
ATOM 730 C CA . TYR A 1 97 ? 0.231 -7.225 0.730 1.00 94.88 97 TYR A CA 1
ATOM 731 C C . TYR A 1 97 ? -0.130 -5.921 1.440 1.00 94.88 97 TYR A C 1
ATOM 733 O O . TYR A 1 97 ? -0.266 -5.889 2.662 1.00 94.88 97 TYR A O 1
ATOM 741 N N . VAL A 1 98 ? -0.290 -4.841 0.673 1.00 96.25 98 VAL A N 1
ATOM 742 C CA . VAL A 1 98 ? -0.794 -3.559 1.174 1.00 96.25 98 VAL A CA 1
ATOM 743 C C . VAL A 1 98 ? -1.857 -3.054 0.218 1.00 96.25 98 VAL A C 1
ATOM 745 O O . VAL A 1 98 ? -1.579 -2.836 -0.961 1.00 96.25 98 VAL A O 1
ATOM 748 N N . LYS A 1 99 ? -3.065 -2.833 0.734 1.00 95.81 99 LYS A N 1
ATOM 749 C CA . LYS A 1 99 ? -4.190 -2.318 -0.044 1.00 95.81 99 LYS A CA 1
ATOM 750 C C . LYS A 1 99 ? -4.862 -1.170 0.679 1.00 95.81 99 LYS A C 1
ATOM 752 O O . LYS A 1 99 ? -5.327 -1.317 1.807 1.00 95.81 99 LYS A O 1
ATOM 757 N N . TYR A 1 100 ? -4.957 -0.041 -0.011 1.00 96.56 100 TYR A N 1
ATOM 758 C CA . TYR A 1 100 ? -5.735 1.104 0.438 1.00 96.56 100 TYR A CA 1
ATOM 759 C C . TYR A 1 100 ? -7.185 0.991 -0.042 1.00 96.56 100 TYR A C 1
ATOM 761 O O . TYR A 1 100 ? -7.468 0.483 -1.129 1.00 96.56 100 TYR A O 1
ATOM 769 N N . SER A 1 101 ? -8.113 1.486 0.769 1.00 95.50 101 SER A N 1
ATOM 770 C CA . SER A 1 101 ? -9.544 1.560 0.470 1.00 95.50 101 SER A CA 1
ATOM 771 C C . SER A 1 101 ? -10.148 2.823 1.088 1.00 95.50 101 SER A C 1
ATOM 773 O O . SER A 1 101 ? -9.439 3.627 1.701 1.00 95.50 101 SER A O 1
ATOM 775 N N . ASN A 1 102 ? -11.452 3.040 0.884 1.00 95.06 102 ASN A N 1
ATOM 776 C CA . ASN A 1 102 ? -12.184 4.178 1.449 1.00 95.06 102 ASN A CA 1
ATOM 777 C C . ASN A 1 102 ? -11.487 5.528 1.176 1.00 95.06 102 ASN A C 1
ATOM 779 O O . ASN A 1 102 ? -11.141 6.265 2.099 1.00 95.06 102 ASN A O 1
ATOM 783 N N . HIS A 1 103 ? -11.207 5.818 -0.099 1.00 95.19 103 HIS A N 1
ATOM 784 C CA . HIS A 1 103 ? -10.489 7.031 -0.515 1.00 95.19 103 HIS A CA 1
ATOM 785 C C . HIS A 1 103 ? -9.155 7.235 0.227 1.00 95.19 103 HIS A C 1
ATOM 787 O O . HIS A 1 103 ? -8.861 8.335 0.681 1.00 95.19 103 HIS A O 1
ATOM 793 N N . PHE A 1 104 ? -8.364 6.165 0.361 1.00 96.44 104 PHE A N 1
ATOM 794 C CA . PHE A 1 104 ? -7.070 6.147 1.057 1.00 96.44 104 PHE A CA 1
ATOM 795 C C . PHE A 1 104 ? -7.133 6.378 2.572 1.00 96.44 104 PHE A C 1
ATOM 797 O O . PHE A 1 104 ? -6.090 6.456 3.214 1.00 96.44 104 PHE A O 1
ATOM 804 N N . LYS A 1 105 ? -8.327 6.406 3.175 1.00 96.38 105 LYS A N 1
ATOM 805 C CA . LYS A 1 105 ? -8.494 6.546 4.631 1.00 96.38 105 LYS A CA 1
ATOM 806 C C . LYS A 1 105 ? -8.437 5.227 5.387 1.00 96.38 105 LYS A C 1
ATOM 808 O O . LYS A 1 105 ? -8.446 5.239 6.615 1.00 96.38 105 LYS A O 1
ATOM 813 N N . SER A 1 106 ? -8.406 4.101 4.688 1.00 97.12 106 SER A N 1
ATOM 814 C CA . SER A 1 106 ? -8.233 2.785 5.293 1.00 97.12 106 SER A CA 1
ATOM 815 C C . SER A 1 106 ? -7.153 2.014 4.554 1.00 97.12 106 SER A C 1
ATOM 817 O O . SER A 1 106 ? -7.002 2.174 3.340 1.00 97.12 106 SER A O 1
ATOM 819 N N . ARG A 1 107 ? -6.413 1.176 5.279 1.00 97.44 107 ARG A N 1
ATOM 820 C CA . ARG A 1 107 ? -5.413 0.280 4.696 1.00 97.44 107 ARG A CA 1
ATOM 821 C C . ARG A 1 107 ? -5.442 -1.086 5.365 1.00 97.44 107 ARG A C 1
ATOM 823 O O . ARG A 1 107 ? -5.628 -1.180 6.576 1.00 97.44 107 ARG A O 1
ATOM 830 N N . ALA A 1 108 ? -5.261 -2.122 4.561 1.00 97.19 108 ALA A N 1
ATOM 831 C CA . ALA A 1 108 ? -5.041 -3.488 5.004 1.00 97.19 108 ALA A CA 1
ATOM 832 C C . ALA A 1 108 ? -3.605 -3.884 4.668 1.00 97.19 108 ALA A C 1
ATOM 834 O O . ALA A 1 108 ? -3.144 -3.646 3.549 1.00 97.19 108 ALA A O 1
ATOM 835 N N . ILE A 1 109 ? -2.910 -4.455 5.643 1.00 97.69 109 ILE A N 1
ATOM 836 C CA . ILE A 1 109 ? -1.523 -4.896 5.561 1.00 97.69 109 ILE A CA 1
ATOM 837 C C . ILE A 1 109 ? -1.501 -6.360 5.977 1.00 97.69 109 ILE A C 1
ATOM 839 O O . ILE A 1 109 ? -1.952 -6.697 7.070 1.00 97.69 109 ILE A O 1
ATOM 843 N N . ILE A 1 110 ? -0.983 -7.222 5.112 1.00 96.50 110 ILE A N 1
ATOM 844 C CA . ILE A 1 110 ? -0.783 -8.637 5.418 1.00 96.50 110 ILE A CA 1
ATOM 845 C C . ILE A 1 110 ? 0.691 -8.919 5.230 1.00 96.50 110 ILE A C 1
ATOM 847 O O . ILE A 1 110 ? 1.216 -8.778 4.125 1.00 96.50 110 ILE A O 1
ATOM 851 N N . ASP A 1 111 ? 1.356 -9.282 6.316 1.00 97.06 111 ASP A N 1
ATOM 852 C CA . ASP A 1 111 ? 2.739 -9.725 6.287 1.00 97.06 111 ASP A CA 1
ATOM 853 C C . ASP A 1 111 ? 2.761 -11.249 6.185 1.00 97.06 111 ASP A C 1
ATOM 855 O O . ASP A 1 111 ? 2.468 -11.960 7.146 1.00 97.06 111 ASP A O 1
ATOM 859 N N . PHE A 1 112 ? 3.124 -11.752 5.006 1.00 94.94 112 PHE A N 1
ATOM 860 C CA . PHE A 1 112 ? 3.187 -13.188 4.744 1.00 94.94 112 PHE A CA 1
ATOM 861 C C . PHE A 1 112 ? 4.333 -13.876 5.493 1.00 94.94 112 PHE A C 1
ATOM 863 O O . PHE A 1 112 ? 4.336 -15.096 5.613 1.00 94.94 112 PHE A O 1
ATOM 870 N N . SER A 1 113 ? 5.304 -13.114 6.001 1.00 96.00 113 SER A N 1
ATOM 871 C CA . SER A 1 113 ? 6.436 -13.657 6.757 1.00 96.00 113 SER A CA 1
ATOM 872 C C . SER A 1 113 ? 6.050 -13.951 8.205 1.00 96.00 113 SER A C 1
ATOM 874 O O . SER A 1 113 ? 6.469 -14.965 8.755 1.00 96.00 113 SER A O 1
ATOM 876 N N . SER A 1 114 ? 5.270 -13.061 8.827 1.00 96.75 114 SER A N 1
ATOM 877 C CA . SER A 1 114 ? 4.814 -13.206 10.217 1.00 96.75 114 SER A CA 1
ATOM 878 C C . SER A 1 114 ? 3.417 -13.817 10.347 1.00 96.75 114 SER A C 1
ATOM 880 O O . SER A 1 114 ? 3.041 -14.240 11.438 1.00 96.75 114 SER A O 1
ATOM 882 N N . GLY A 1 115 ? 2.640 -13.861 9.260 1.00 94.44 115 GLY A N 1
ATOM 883 C CA . GLY A 1 115 ? 1.245 -14.302 9.274 1.00 94.44 115 GLY A CA 1
ATOM 884 C C . GLY A 1 115 ? 0.288 -13.288 9.911 1.00 94.44 115 GLY A C 1
ATOM 885 O O . GLY A 1 115 ? -0.837 -13.640 10.260 1.00 94.44 115 GLY A O 1
ATOM 886 N N . LEU A 1 116 ? 0.717 -12.034 10.093 1.00 97.00 116 LEU A N 1
ATOM 887 C CA . LEU A 1 116 ? -0.081 -10.995 10.741 1.00 97.00 116 LEU A CA 1
ATOM 888 C C . LEU A 1 116 ? -0.904 -10.197 9.726 1.00 97.00 116 LEU A C 1
ATOM 890 O O . LEU A 1 116 ? -0.396 -9.739 8.700 1.00 97.00 116 LEU A O 1
ATOM 894 N N . ILE A 1 117 ? -2.175 -9.975 10.071 1.00 97.56 117 ILE A N 1
ATOM 895 C CA . ILE A 1 117 ? -3.100 -9.108 9.337 1.00 97.56 117 ILE A CA 1
ATOM 896 C C . ILE A 1 117 ? -3.383 -7.872 10.191 1.00 97.56 117 ILE A C 1
ATOM 898 O O . ILE A 1 117 ? -3.948 -7.971 11.279 1.00 97.56 117 ILE A O 1
ATOM 902 N N . GLN A 1 118 ? -3.025 -6.700 9.679 1.00 98.12 118 GLN A N 1
ATOM 903 C CA . GLN A 1 118 ? -3.273 -5.406 10.305 1.00 98.12 118 GLN A CA 1
ATOM 904 C C . GLN A 1 118 ? -4.198 -4.579 9.412 1.00 98.12 118 GLN A C 1
ATOM 906 O O . GLN A 1 118 ? -3.909 -4.343 8.241 1.00 98.12 118 GLN A O 1
ATOM 911 N N . VAL A 1 119 ? -5.322 -4.125 9.968 1.00 98.06 119 VAL A N 1
ATOM 912 C CA . VAL A 1 119 ? -6.285 -3.267 9.266 1.00 98.06 119 VAL A CA 1
ATOM 913 C C . VAL A 1 119 ? -6.455 -1.981 10.055 1.00 98.06 119 VAL A C 1
ATOM 915 O O . VAL A 1 119 ? -6.724 -2.010 11.253 1.00 98.06 119 VAL A O 1
ATOM 918 N N . GLU A 1 120 ? -6.297 -0.848 9.380 1.00 97.56 120 GLU A N 1
ATOM 919 C CA . GLU A 1 120 ? -6.266 0.473 10.004 1.00 97.56 120 GLU A CA 1
ATOM 920 C C . GLU A 1 120 ? -7.175 1.450 9.265 1.00 97.56 120 GLU A C 1
ATOM 922 O O . GLU A 1 120 ? -7.393 1.338 8.054 1.00 97.56 120 GLU A O 1
ATOM 927 N N . THR A 1 121 ? -7.683 2.449 9.987 1.00 97.25 121 THR A N 1
ATOM 928 C CA . THR A 1 121 ? -8.421 3.562 9.393 1.00 97.25 121 THR A CA 1
ATOM 929 C C . THR A 1 121 ? -8.152 4.870 10.127 1.00 97.25 121 THR A C 1
ATOM 931 O O . THR A 1 121 ? -8.074 4.895 11.352 1.00 97.25 121 THR A O 1
ATOM 934 N N . ILE A 1 122 ? -8.048 5.958 9.366 1.00 97.19 122 ILE A N 1
ATOM 935 C CA . ILE A 1 122 ? -7.997 7.345 9.857 1.00 97.19 122 ILE A CA 1
ATOM 936 C C . ILE A 1 122 ? -9.348 8.060 9.702 1.00 97.19 122 ILE A C 1
ATOM 938 O O . ILE A 1 122 ? -9.453 9.266 9.923 1.00 97.19 122 ILE A O 1
ATOM 942 N N . ALA A 1 123 ? -10.401 7.355 9.272 1.00 96.44 123 ALA A N 1
ATOM 943 C CA . ALA A 1 123 ? -11.727 7.947 9.150 1.00 96.44 123 ALA A CA 1
ATOM 944 C C . ALA A 1 123 ? -12.256 8.353 10.536 1.00 96.44 123 ALA A C 1
ATOM 946 O O . ALA A 1 123 ? -12.452 7.506 11.403 1.00 96.44 123 ALA A O 1
ATOM 947 N N . SER A 1 124 ? -12.516 9.647 10.735 1.00 94.25 124 SER A N 1
ATOM 948 C CA . SER A 1 124 ? -13.028 10.181 12.005 1.00 94.25 124 SER A CA 1
ATOM 949 C C . SER A 1 124 ? -14.509 9.869 12.226 1.00 94.25 124 SER A C 1
ATOM 951 O O . SER A 1 124 ? -14.943 9.640 13.351 1.00 94.25 124 SER A O 1
ATOM 953 N N . GLN A 1 125 ? -15.291 9.823 11.147 1.00 95.38 125 GLN A N 1
ATOM 954 C CA . GLN A 1 125 ? -16.713 9.499 11.188 1.00 95.38 125 GLN A CA 1
ATOM 955 C C . GLN A 1 125 ? -16.929 8.003 10.965 1.00 95.38 125 GLN A C 1
ATOM 957 O O . GLN A 1 125 ? -16.374 7.425 10.031 1.00 95.38 125 GLN A O 1
ATOM 962 N N . ASN A 1 126 ? -17.773 7.385 11.797 1.00 95.31 126 ASN A N 1
ATOM 963 C CA . ASN A 1 126 ? -18.162 5.975 11.680 1.00 95.31 126 ASN A CA 1
ATOM 964 C C . ASN A 1 126 ? -16.969 5.002 11.578 1.00 95.31 126 ASN A C 1
ATOM 966 O O . ASN A 1 126 ? -17.059 3.972 10.906 1.00 95.31 126 ASN A O 1
ATOM 970 N N . SER A 1 127 ? -15.863 5.307 12.267 1.00 96.75 127 SER A N 1
ATOM 971 C CA . SER A 1 127 ? -14.593 4.564 12.203 1.00 96.75 127 SER A CA 1
ATOM 972 C C . SER A 1 127 ? -14.770 3.055 12.389 1.00 96.75 127 SER A C 1
ATOM 974 O O . SER A 1 127 ? -14.221 2.268 11.625 1.00 96.75 127 SER A O 1
ATOM 976 N N . LYS A 1 128 ? -15.619 2.634 13.335 1.00 97.31 128 LYS A N 1
ATOM 977 C CA . LYS A 1 128 ? -15.927 1.217 13.588 1.00 97.31 128 LYS A CA 1
ATOM 978 C C . LYS A 1 128 ? -16.577 0.522 12.385 1.00 97.31 128 LYS A C 1
ATOM 980 O O . LYS A 1 128 ? -16.232 -0.617 12.081 1.00 97.31 128 LYS A O 1
ATOM 985 N N . ALA A 1 129 ? -17.507 1.188 11.700 1.00 97.75 129 ALA A N 1
ATOM 986 C CA . ALA A 1 129 ? -18.174 0.634 10.522 1.00 97.75 129 ALA A CA 1
ATOM 987 C C . ALA A 1 129 ? -17.218 0.574 9.322 1.00 97.75 129 ALA A C 1
ATOM 989 O O . ALA A 1 129 ? -17.158 -0.442 8.633 1.00 97.75 129 ALA A O 1
ATOM 990 N N . VAL A 1 130 ? -16.418 1.626 9.129 1.00 97.50 130 VAL A N 1
ATOM 991 C CA . VAL A 1 130 ? -15.367 1.676 8.104 1.00 97.50 130 VAL A CA 1
ATOM 992 C C . VAL A 1 130 ? -14.333 0.570 8.323 1.00 97.50 130 VAL A C 1
ATOM 994 O O . VAL A 1 130 ? -13.971 -0.128 7.378 1.00 97.50 130 VAL A O 1
ATOM 997 N N . LEU A 1 131 ? -13.886 0.375 9.564 1.00 97.94 131 LEU A N 1
ATOM 998 C CA . LEU A 1 131 ? -12.924 -0.664 9.915 1.00 97.94 131 LEU A CA 1
ATOM 999 C C . LEU A 1 131 ? -13.508 -2.060 9.688 1.00 97.94 131 LEU A C 1
ATOM 1001 O O . LEU A 1 131 ? -12.861 -2.897 9.066 1.00 97.94 131 LEU A O 1
ATOM 1005 N N . LYS A 1 132 ? -14.760 -2.292 10.108 1.00 97.69 132 LYS A N 1
ATOM 1006 C CA . LYS A 1 132 ? -15.474 -3.547 9.832 1.00 97.69 132 LYS A CA 1
ATOM 1007 C C . LYS A 1 132 ? -15.526 -3.834 8.332 1.00 97.69 132 LYS A C 1
ATOM 1009 O O . LYS A 1 132 ? -15.225 -4.949 7.920 1.00 97.69 132 LYS A O 1
ATOM 1014 N N . GLN A 1 133 ? -15.868 -2.835 7.520 1.00 96.00 133 GLN A N 1
ATOM 1015 C CA . GLN A 1 133 ? -15.917 -2.983 6.068 1.00 96.00 133 GLN A CA 1
ATOM 1016 C C . GLN A 1 133 ? -14.540 -3.319 5.480 1.00 96.00 133 GLN A C 1
ATOM 1018 O O . GLN A 1 133 ? -14.441 -4.198 4.629 1.00 96.00 133 GLN A O 1
ATOM 1023 N N . ALA A 1 134 ? -13.477 -2.660 5.948 1.00 96.12 134 ALA A N 1
ATOM 1024 C CA . ALA A 1 134 ? -12.113 -2.937 5.505 1.00 96.12 134 ALA A CA 1
ATOM 1025 C C . ALA A 1 134 ? -11.658 -4.359 5.880 1.00 96.12 134 ALA A C 1
ATOM 1027 O O . ALA A 1 134 ? -11.052 -5.038 5.053 1.00 96.12 134 ALA A O 1
ATOM 1028 N N . ILE A 1 135 ? -12.004 -4.842 7.079 1.00 96.62 135 ILE A N 1
ATOM 1029 C CA . ILE A 1 135 ? -11.741 -6.226 7.506 1.00 96.62 135 ILE A CA 1
ATOM 1030 C C . ILE A 1 135 ? -12.466 -7.210 6.583 1.00 96.62 135 ILE A C 1
ATOM 1032 O O . ILE A 1 135 ? -11.831 -8.103 6.032 1.00 96.62 135 ILE A O 1
ATOM 1036 N N . VAL A 1 136 ? -13.770 -7.017 6.354 1.00 95.19 136 VAL A N 1
ATOM 1037 C CA . VAL A 1 136 ? -14.563 -7.891 5.472 1.00 95.19 136 VAL A CA 1
ATOM 1038 C C . VAL A 1 136 ? -13.981 -7.919 4.058 1.00 95.19 136 VAL A C 1
ATOM 1040 O O . VAL A 1 136 ? -13.790 -8.993 3.502 1.00 95.19 136 VAL A O 1
ATOM 1043 N N . GLN A 1 137 ? -13.636 -6.760 3.489 1.00 93.62 137 GLN A N 1
ATOM 1044 C CA . GLN A 1 137 ? -13.003 -6.688 2.166 1.00 93.62 137 GLN A CA 1
ATOM 1045 C C . GLN A 1 137 ? -11.658 -7.417 2.121 1.00 93.62 137 GLN A C 1
ATOM 1047 O O . GLN A 1 137 ? -11.358 -8.070 1.128 1.00 93.62 137 GLN A O 1
ATOM 1052 N N . THR A 1 138 ? -10.859 -7.325 3.185 1.00 94.56 138 THR A N 1
ATOM 1053 C CA . THR A 1 138 ? -9.559 -8.005 3.276 1.00 94.56 138 THR A CA 1
ATOM 1054 C C . THR A 1 138 ? -9.736 -9.520 3.291 1.00 94.56 138 THR A C 1
ATOM 1056 O O . THR A 1 138 ? -9.100 -10.217 2.509 1.00 94.56 138 THR A O 1
ATOM 1059 N N . LEU A 1 139 ? -10.651 -10.026 4.121 1.00 94.00 139 LEU A N 1
ATOM 1060 C CA . LEU A 1 139 ? -10.924 -11.461 4.238 1.00 94.00 139 LEU A CA 1
ATOM 1061 C C . LEU A 1 139 ? -11.568 -12.054 2.980 1.00 94.00 139 LEU A C 1
ATOM 1063 O O . LEU A 1 139 ? -11.347 -13.219 2.677 1.00 94.00 139 LEU A O 1
ATOM 1067 N N . LEU A 1 140 ? -12.349 -11.256 2.248 1.00 93.25 140 LEU A N 1
ATOM 1068 C CA . LEU A 1 140 ? -13.014 -11.658 1.006 1.00 93.25 140 LEU A CA 1
ATOM 1069 C C . LEU A 1 140 ? -12.241 -11.243 -0.254 1.00 93.25 140 LEU A C 1
ATOM 1071 O O . LEU A 1 140 ? -12.804 -11.253 -1.348 1.00 93.25 140 LEU A O 1
ATOM 1075 N N . THR A 1 141 ? -10.977 -10.834 -0.119 1.00 91.75 141 THR A N 1
ATOM 1076 C CA . THR A 1 141 ? -10.150 -10.479 -1.276 1.00 91.75 141 THR A CA 1
ATOM 1077 C C . THR A 1 141 ? -9.944 -11.727 -2.149 1.00 91.75 141 THR A C 1
ATOM 1079 O O . THR A 1 141 ? -9.543 -12.763 -1.613 1.00 91.75 141 THR A O 1
ATOM 1082 N N . PRO A 1 142 ? -10.221 -11.657 -3.465 1.00 92.31 142 PRO A N 1
ATOM 1083 C CA . PRO A 1 142 ? -10.132 -12.806 -4.367 1.00 92.31 142 PRO A CA 1
ATOM 1084 C C . PRO A 1 142 ? -8.705 -13.360 -4.487 1.00 92.31 142 PRO A C 1
ATOM 1086 O O . PRO A 1 142 ? -7.734 -12.620 -4.340 1.00 92.31 142 PRO A O 1
ATOM 1089 N N . GLU A 1 143 ? -8.587 -14.658 -4.784 1.00 91.38 143 GLU A N 1
ATOM 1090 C CA . GLU A 1 143 ? -7.305 -15.352 -5.007 1.00 91.38 143 GLU A CA 1
ATOM 1091 C C . GLU A 1 143 ? -6.607 -14.989 -6.319 1.00 91.38 143 GLU A C 1
ATOM 1093 O O . GLU A 1 143 ? -5.385 -15.077 -6.405 1.00 91.38 143 GLU A O 1
ATOM 1098 N N . ASP A 1 144 ? -7.360 -14.535 -7.320 1.00 90.88 144 ASP A N 1
ATOM 1099 C CA . ASP A 1 144 ? -6.821 -14.115 -8.609 1.00 90.88 144 ASP A CA 1
ATOM 1100 C C . ASP A 1 144 ? -6.263 -12.676 -8.535 1.00 90.88 144 ASP A C 1
ATOM 1102 O O . ASP A 1 144 ? -7.039 -11.714 -8.447 1.00 90.88 144 ASP A O 1
ATOM 1106 N N . PRO A 1 145 ? -4.931 -12.481 -8.617 1.00 87.69 145 PRO A N 1
ATOM 1107 C CA . PRO A 1 145 ? -4.325 -11.158 -8.521 1.00 87.69 145 PRO A CA 1
ATOM 1108 C C . PRO A 1 145 ? -4.619 -10.272 -9.736 1.00 87.69 145 PRO A C 1
ATOM 1110 O O . PRO A 1 145 ? -4.470 -9.056 -9.639 1.00 87.69 145 PRO A O 1
ATOM 1113 N N . THR A 1 146 ? -5.052 -10.832 -10.873 1.00 88.94 146 THR A N 1
ATOM 1114 C CA . THR A 1 146 ? -5.375 -10.040 -12.073 1.00 88.94 146 THR A CA 1
ATOM 1115 C C . THR A 1 146 ? -6.629 -9.185 -11.890 1.00 88.94 146 THR A C 1
ATOM 1117 O O . THR A 1 146 ? -6.813 -8.183 -12.580 1.00 88.94 146 THR A O 1
ATOM 1120 N N . GLN A 1 147 ? -7.461 -9.531 -10.905 1.00 86.44 147 GLN A N 1
ATOM 1121 C CA . GLN A 1 147 ? -8.666 -8.793 -10.531 1.00 86.44 147 GLN A CA 1
ATOM 1122 C C . GLN A 1 147 ? -8.384 -7.694 -9.493 1.00 86.44 147 GLN A C 1
ATOM 1124 O O . GLN A 1 147 ? -9.301 -6.989 -9.061 1.00 86.44 147 GLN A O 1
ATOM 1129 N N . LEU A 1 148 ? -7.123 -7.536 -9.073 1.00 87.75 148 LEU A N 1
ATOM 1130 C CA . LEU A 1 148 ? -6.716 -6.634 -8.003 1.00 87.75 148 LEU A CA 1
ATOM 1131 C C . LEU A 1 148 ? -5.843 -5.494 -8.524 1.00 87.75 148 LEU A C 1
ATOM 1133 O O . LEU A 1 148 ? -4.770 -5.693 -9.080 1.00 87.75 148 LEU A O 1
ATOM 1137 N N . ASP A 1 149 ? -6.268 -4.265 -8.238 1.00 91.50 149 ASP A N 1
ATOM 1138 C CA . ASP A 1 149 ? -5.435 -3.074 -8.398 1.00 91.50 149 ASP A CA 1
ATOM 1139 C C . ASP A 1 149 ? -4.922 -2.618 -7.025 1.00 91.50 149 ASP A C 1
ATOM 1141 O O . ASP A 1 149 ? -5.670 -2.049 -6.224 1.00 91.50 149 ASP A O 1
ATOM 1145 N N . LEU A 1 150 ? -3.644 -2.876 -6.738 1.00 92.31 150 LEU A N 1
ATOM 1146 C CA . LEU A 1 150 ? -2.999 -2.508 -5.470 1.00 92.31 150 LEU A CA 1
ATOM 1147 C C . LEU A 1 150 ? -2.701 -1.005 -5.358 1.00 92.31 150 LEU A C 1
ATOM 1149 O O . LEU A 1 150 ? -2.561 -0.487 -4.251 1.00 92.31 150 LEU A O 1
ATOM 1153 N N . PHE A 1 151 ? -2.636 -0.295 -6.487 1.00 92.81 151 PHE A N 1
ATOM 1154 C CA . PHE A 1 151 ? -2.198 1.102 -6.564 1.00 92.81 151 PHE A CA 1
ATOM 1155 C C . PHE A 1 151 ? -3.369 2.089 -6.653 1.00 92.81 151 PHE A C 1
ATOM 1157 O O . PHE A 1 151 ? -3.203 3.251 -7.030 1.00 92.81 151 PHE A O 1
ATOM 1164 N N . SER A 1 152 ? -4.572 1.651 -6.287 1.00 93.38 152 SER A N 1
ATOM 1165 C CA . SER A 1 152 ? -5.742 2.515 -6.148 1.00 93.38 152 SER A CA 1
ATOM 1166 C C . SER A 1 152 ?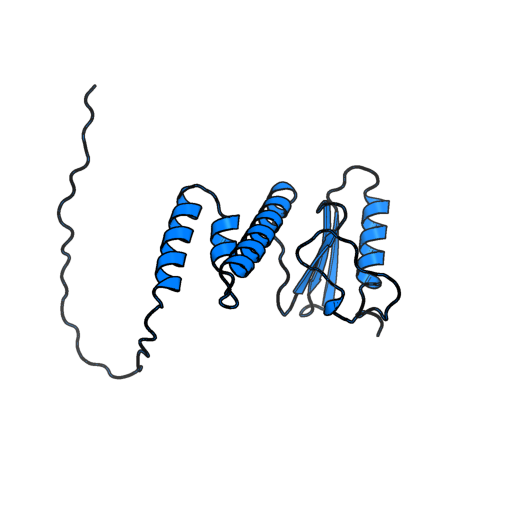 -6.556 2.180 -4.904 1.00 93.38 152 SER A C 1
ATOM 1168 O O . SER A 1 152 ? -6.382 1.137 -4.279 1.00 93.38 152 SER A O 1
ATOM 1170 N N . ALA A 1 153 ? -7.496 3.059 -4.554 1.00 94.00 153 ALA A N 1
ATOM 1171 C CA . ALA A 1 153 ? -8.447 2.833 -3.465 1.00 94.00 153 ALA A CA 1
ATOM 1172 C C . ALA A 1 153 ? -9.736 2.111 -3.912 1.00 94.00 153 ALA A C 1
ATOM 1174 O O . ALA A 1 153 ? -10.707 2.077 -3.154 1.00 94.00 153 ALA A O 1
ATOM 1175 N N . LYS A 1 154 ? -9.781 1.567 -5.140 1.00 91.88 154 LYS A N 1
ATOM 1176 C CA . LYS A 1 154 ? -10.960 0.858 -5.659 1.00 91.88 154 LYS A CA 1
ATOM 1177 C C . LYS A 1 154 ? -11.171 -0.459 -4.920 1.00 91.88 154 LYS A C 1
ATOM 1179 O O . LYS A 1 154 ? -10.209 -1.175 -4.638 1.00 91.88 154 LYS A O 1
ATOM 1184 N N . THR A 1 155 ? -12.426 -0.772 -4.623 1.00 84.69 155 THR A N 1
ATOM 1185 C CA . THR A 1 155 ? -12.806 -2.044 -4.007 1.00 84.69 155 THR A CA 1
ATOM 1186 C C . THR A 1 155 ? -12.684 -3.175 -5.033 1.00 84.69 155 THR A C 1
ATOM 1188 O O . THR A 1 155 ? -13.137 -2.991 -6.164 1.00 84.69 155 THR A O 1
ATOM 1191 N N . PRO A 1 156 ? -12.069 -4.313 -4.670 1.00 77.94 156 PRO A N 1
ATOM 1192 C CA . PRO A 1 156 ? -12.017 -5.479 -5.544 1.00 77.94 156 PRO A CA 1
ATOM 1193 C C . PRO A 1 156 ? -13.407 -6.100 -5.734 1.00 77.94 156 PRO A C 1
ATOM 1195 O O . PRO A 1 156 ? -14.291 -5.938 -4.889 1.00 77.94 156 PRO A O 1
ATOM 1198 N N . SER A 1 157 ? -13.609 -6.807 -6.846 1.00 77.44 157 SER A N 1
ATOM 1199 C CA . SER A 1 157 ? -14.835 -7.566 -7.096 1.00 77.44 157 SER A CA 1
ATOM 1200 C C . SER A 1 157 ? -15.006 -8.671 -6.054 1.00 77.44 157 SER A C 1
ATOM 1202 O O . SER A 1 157 ? -14.084 -9.436 -5.782 1.00 77.44 157 SER A O 1
ATOM 1204 N N . ILE A 1 158 ? -16.201 -8.747 -5.470 1.00 73.25 158 ILE A N 1
ATOM 1205 C CA . ILE A 1 158 ? -16.580 -9.785 -4.506 1.00 73.25 158 ILE A CA 1
ATOM 1206 C C . ILE A 1 158 ? -17.277 -10.910 -5.278 1.00 73.25 158 ILE A C 1
ATOM 1208 O O . ILE A 1 158 ? -18.090 -10.628 -6.157 1.00 73.25 158 ILE A O 1
ATOM 1212 N N . GLY A 1 159 ? -16.981 -12.170 -4.946 1.00 75.75 159 GLY A N 1
ATOM 1213 C CA . GLY A 1 159 ? -17.683 -13.340 -5.496 1.00 75.75 159 GLY A CA 1
ATOM 1214 C C . GLY A 1 159 ? -16.779 -14.481 -5.963 1.00 75.75 159 GLY A C 1
ATOM 1215 O O . GLY A 1 159 ? -17.268 -15.591 -6.143 1.00 75.75 159 GLY A O 1
ATOM 1216 N N . ALA A 1 160 ? -15.477 -14.238 -6.121 1.00 83.12 160 ALA A N 1
ATOM 1217 C CA . ALA A 1 160 ? -14.496 -15.297 -6.349 1.00 83.12 160 ALA A CA 1
ATOM 1218 C C . ALA A 1 160 ? -14.013 -15.909 -5.022 1.00 83.12 160 ALA A C 1
ATOM 1220 O O . ALA A 1 160 ? -14.275 -15.372 -3.941 1.00 83.12 160 ALA A O 1
ATOM 1221 N N . LYS A 1 161 ? -13.302 -17.038 -5.110 1.00 91.62 161 LYS A N 1
ATOM 1222 C CA . LYS A 1 161 ? -12.706 -17.711 -3.953 1.00 91.62 161 LYS A CA 1
ATOM 1223 C C . LYS A 1 161 ? -11.703 -16.772 -3.255 1.00 91.62 161 LYS A C 1
ATOM 1225 O O . LYS A 1 161 ? -10.804 -16.265 -3.929 1.00 91.62 161 LYS A O 1
ATOM 1230 N N . PRO A 1 162 ? -11.850 -16.502 -1.944 1.00 92.88 162 PRO A N 1
ATOM 1231 C CA . PRO A 1 162 ? -10.901 -15.665 -1.221 1.00 92.88 162 PRO A CA 1
ATOM 1232 C C . PRO A 1 162 ? -9.556 -16.360 -1.004 1.00 92.88 162 PRO A C 1
ATOM 1234 O O . PRO A 1 162 ? -9.520 -17.556 -0.730 1.00 92.88 162 PRO A O 1
ATOM 1237 N N . PHE A 1 163 ? -8.455 -15.607 -1.045 1.00 91.56 163 PHE A N 1
ATOM 1238 C CA . PHE A 1 163 ? -7.109 -16.188 -0.905 1.00 91.56 163 PHE A CA 1
ATOM 1239 C C . PHE A 1 163 ? -6.738 -16.587 0.531 1.00 91.56 163 PHE A C 1
ATOM 1241 O O . PHE A 1 163 ? -5.786 -17.330 0.737 1.00 91.56 163 PHE A O 1
ATOM 1248 N N . LEU A 1 164 ? -7.465 -16.068 1.525 1.00 92.19 164 LEU A N 1
ATOM 1249 C CA . LEU A 1 164 ? -7.291 -16.406 2.944 1.00 92.19 164 LEU A CA 1
ATOM 1250 C C . LEU A 1 164 ? -8.215 -17.548 3.399 1.00 92.19 164 LEU A C 1
ATOM 1252 O O . LEU A 1 164 ? -8.252 -17.861 4.586 1.00 92.19 164 LEU A O 1
ATOM 1256 N N . LEU A 1 165 ? -9.008 -18.111 2.482 1.00 89.12 165 LEU A N 1
ATOM 1257 C CA . LEU A 1 165 ? -9.921 -19.214 2.753 1.00 89.12 165 LEU A CA 1
ATOM 1258 C C . LEU A 1 165 ? -9.170 -20.541 2.566 1.00 89.12 165 LEU A C 1
ATOM 1260 O O . LEU A 1 165 ? -9.246 -21.146 1.498 1.00 89.12 165 LEU 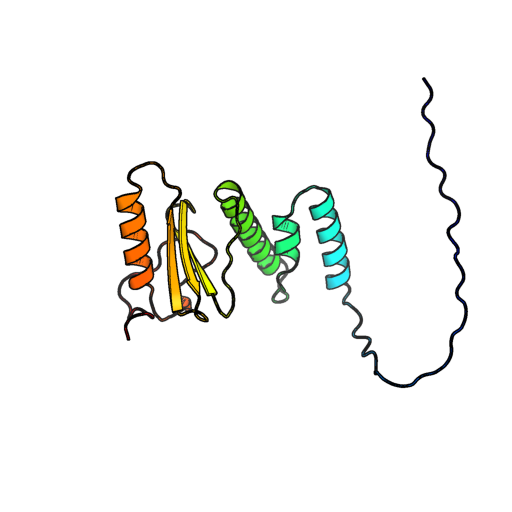A O 1
ATOM 1264 N N . GLU A 1 166 ? -8.442 -20.957 3.597 1.00 66.69 166 GLU A N 1
ATOM 1265 C CA . GLU A 1 166 ? -7.842 -22.294 3.732 1.00 66.69 166 GLU A CA 1
ATOM 1266 C C . GLU A 1 166 ? -8.397 -22.978 4.986 1.00 66.69 166 GLU A C 1
ATOM 1268 O O . GLU A 1 166 ? -8.424 -22.321 6.055 1.00 66.69 166 GLU A O 1
#

Secondary structure (DSSP, 8-state):
----PPP----------------------PPPHHHHHHHHHHHHHHHTT-HHHHHHTTSPP-S-HHHHHHHHHHHHHHHHHHHHH-SS----BTTEEEEEETTTTEEEEEETTTTEEEEEE--SSSHHHHHHHHHHHHHT-BS-GGG--TTS-PPPPSSSPBTT--

Foldseek 3Di:
DDDDDDDDDDDPDDDDDDDDDDDDDPPCPDDDPLVVVLVVVLVVCVVVVLNLLSVLSPPDDPPDVVVSVVSSVLRSVLQVQLVVQDVDDDADDPQKQWAAAPSNQKIWIAGNVVRDIDIDGPDPPPRVVVSVVRVVLQQQPAPDCVQDDRSDRDRGDGDHDGPNPD

pLDDT: mean 82.91, std 17.8, range [37.28, 98.12]

Sequence (166 aa):
MTNKPLSRRKLLAKFSLFGLGSAGIFSTSGCTVAEIRRGITTSHQLYKGNVSQAISAQVPGVGIPEFDGLVRQQLAKFIDTIADNWSDKKIATPRAYVKYSNHFKSRAIIDFSSGLIQVETIASQNSKAVLKQAIVQTLLTPEDPTQLDLFSAKTPSIGAKPFLLE